Protein AF-G5ACR2-F1 (afdb_monomer_lite)

Sequence (81 aa):
FDNLPPHLLRAGGFLLASLVYHAEYLRTTLSEQHPLNRNALFGNTRLVSQLQQKVVCRTARPSDRIRPTGVPSHVHLMAPM

Organism: Phytophthora sojae (strain P6497) (NCBI:txid1094619)

pLDDT: mean 83.18, std 11.24, range [38.53, 95.38]

Structure (mmCIF, N/CA/C/O backbone):
data_AF-G5ACR2-F1
#
_entry.id   AF-G5ACR2-F1
#
loop_
_atom_site.group_PDB
_atom_site.id
_atom_site.type_symbol
_atom_site.label_atom_id
_atom_site.label_alt_id
_atom_site.label_comp_id
_atom_site.label_asym_id
_atom_site.label_entity_id
_atom_site.label_seq_id
_atom_site.pdbx_PDB_ins_code
_atom_site.Cartn_x
_atom_site.Cartn_y
_atom_site.Cartn_z
_atom_site.occupancy
_atom_site.B_iso_or_equiv
_atom_site.auth_seq_id
_atom_site.auth_comp_id
_atom_site.auth_asym_id
_atom_site.auth_atom_id
_atom_site.pdbx_PDB_model_num
ATOM 1 N N . PHE A 1 1 ? 6.868 -15.669 3.191 1.00 60.06 1 PHE A N 1
ATOM 2 C CA . PHE A 1 1 ? 5.466 -15.800 2.724 1.00 60.06 1 PHE A CA 1
ATOM 3 C C . PHE A 1 1 ? 5.287 -17.264 2.354 1.00 60.06 1 PHE A C 1
ATOM 5 O O . PHE A 1 1 ? 5.218 -17.609 1.184 1.00 60.06 1 PHE A O 1
ATOM 12 N N . ASP A 1 2 ? 5.296 -18.143 3.349 1.00 59.25 2 ASP A N 1
ATOM 13 C CA . ASP A 1 2 ? 5.749 -19.523 3.103 1.00 59.25 2 ASP A CA 1
ATOM 14 C C . ASP A 1 2 ? 4.624 -20.423 2.563 1.00 59.25 2 ASP A C 1
ATOM 16 O O . ASP A 1 2 ? 4.882 -21.494 2.030 1.00 59.25 2 ASP A O 1
ATOM 20 N N . ASN A 1 3 ? 3.385 -19.917 2.595 1.00 71.62 3 ASN A N 1
ATOM 21 C CA . ASN A 1 3 ? 2.172 -20.585 2.115 1.00 71.62 3 ASN A CA 1
ATOM 22 C C . ASN A 1 3 ? 1.621 -19.997 0.801 1.00 71.62 3 ASN A C 1
ATOM 24 O O . ASN A 1 3 ? 0.504 -20.321 0.403 1.00 71.62 3 ASN A O 1
ATOM 28 N N . LEU A 1 4 ? 2.347 -19.082 0.147 1.00 69.19 4 LEU A N 1
ATOM 29 C CA . LEU A 1 4 ? 1.901 -18.470 -1.107 1.00 69.19 4 LEU A CA 1
ATOM 30 C C . LEU A 1 4 ? 2.523 -19.1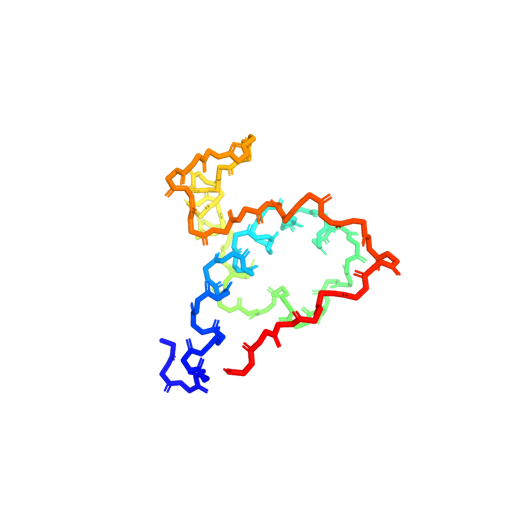92 -2.309 1.00 69.19 4 LEU A C 1
ATOM 32 O O . LEU A 1 4 ? 3.741 -19.375 -2.342 1.00 69.19 4 LEU A O 1
ATOM 36 N N . PRO A 1 5 ? 1.723 -19.536 -3.335 1.00 77.25 5 PRO A N 1
ATOM 37 C CA . PRO A 1 5 ? 2.238 -20.032 -4.601 1.00 77.25 5 PRO A CA 1
ATOM 38 C C . PRO A 1 5 ? 3.359 -19.136 -5.161 1.00 77.25 5 PRO A C 1
ATOM 40 O O . PRO A 1 5 ? 3.246 -17.906 -5.092 1.00 77.25 5 PRO A O 1
ATOM 43 N N . PRO A 1 6 ? 4.409 -19.694 -5.794 1.00 73.62 6 PRO A N 1
ATOM 44 C CA . PRO A 1 6 ? 5.559 -18.918 -6.270 1.00 73.62 6 PRO A CA 1
ATOM 45 C C . PRO A 1 6 ? 5.204 -17.763 -7.215 1.00 73.62 6 PRO A C 1
ATOM 47 O O . PRO A 1 6 ? 5.847 -16.713 -7.212 1.00 73.62 6 PRO A O 1
ATOM 50 N N . HIS A 1 7 ? 4.143 -17.923 -8.010 1.00 71.31 7 HIS A N 1
ATOM 51 C CA . HIS A 1 7 ? 3.656 -16.871 -8.897 1.00 71.31 7 HIS A CA 1
ATOM 52 C C . HIS A 1 7 ? 3.026 -15.696 -8.131 1.00 71.31 7 HIS A C 1
ATOM 54 O O . HIS A 1 7 ? 3.174 -14.556 -8.568 1.00 71.31 7 HIS A O 1
ATOM 60 N N . LEU A 1 8 ? 2.405 -15.946 -6.972 1.00 71.12 8 LEU A N 1
ATOM 61 C CA . LEU A 1 8 ? 1.854 -14.914 -6.091 1.00 71.12 8 LEU A CA 1
ATOM 62 C C . LEU A 1 8 ? 2.928 -14.234 -5.240 1.00 71.12 8 LEU A C 1
ATOM 64 O O . LEU A 1 8 ? 2.790 -13.050 -4.944 1.00 71.12 8 LEU A O 1
ATOM 68 N N . LEU A 1 9 ? 4.037 -14.912 -4.922 1.00 72.88 9 LEU A N 1
ATOM 69 C CA . LEU A 1 9 ? 5.186 -14.275 -4.260 1.00 72.88 9 LEU A CA 1
ATOM 70 C C . LEU A 1 9 ? 5.711 -13.074 -5.055 1.00 72.88 9 LEU A C 1
ATOM 72 O O . LEU A 1 9 ? 6.090 -12.059 -4.471 1.00 72.88 9 LEU A O 1
ATOM 76 N N . ARG A 1 10 ? 5.671 -13.162 -6.392 1.00 70.81 10 ARG A N 1
ATOM 77 C CA . ARG A 1 10 ? 6.072 -12.065 -7.287 1.00 70.81 10 ARG A CA 1
ATOM 78 C C . ARG A 1 10 ? 5.149 -10.849 -7.179 1.00 70.81 10 ARG A C 1
ATOM 80 O O . ARG A 1 10 ? 5.623 -9.728 -7.336 1.00 70.81 10 ARG A O 1
ATOM 87 N N . ALA A 1 11 ? 3.868 -11.062 -6.882 1.00 79.88 11 ALA A N 1
ATOM 88 C CA . ALA A 1 11 ? 2.876 -10.002 -6.716 1.00 79.88 11 ALA A CA 1
ATOM 89 C C . ALA A 1 11 ? 2.788 -9.485 -5.271 1.00 79.88 11 ALA A C 1
ATOM 91 O O . ALA A 1 11 ? 2.452 -8.323 -5.065 1.00 79.88 11 ALA A O 1
ATOM 92 N N . GLY A 1 12 ? 3.126 -10.307 -4.272 1.00 83.50 12 GLY A N 1
ATOM 93 C CA . GLY A 1 12 ? 2.916 -10.006 -2.853 1.00 83.50 12 GLY A CA 1
ATOM 94 C C . GLY A 1 12 ? 3.508 -8.671 -2.397 1.00 83.50 12 GLY A C 1
ATOM 95 O O . GLY A 1 12 ? 2.844 -7.916 -1.692 1.00 83.50 12 GLY A O 1
ATOM 96 N N . GLY A 1 13 ? 4.716 -8.330 -2.859 1.00 85.94 13 GLY A N 1
ATOM 97 C CA . GLY A 1 13 ? 5.334 -7.034 -2.555 1.00 85.94 13 GLY A CA 1
ATOM 98 C C . GLY A 1 13 ? 4.547 -5.841 -3.112 1.00 85.94 13 GLY A C 1
ATOM 99 O O . GLY A 1 13 ? 4.397 -4.831 -2.430 1.00 85.94 13 GLY A O 1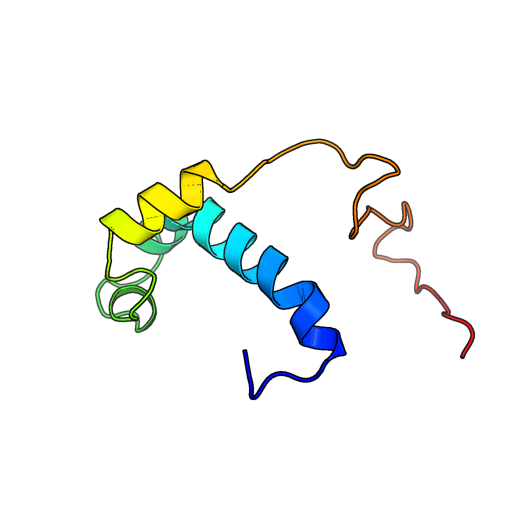
ATOM 100 N N . PHE A 1 14 ? 3.993 -5.971 -4.319 1.00 86.00 14 PHE A N 1
ATOM 101 C CA . PHE A 1 14 ? 3.181 -4.929 -4.953 1.00 86.00 14 PHE A CA 1
ATOM 102 C C . PHE A 1 14 ? 1.791 -4.823 -4.324 1.00 86.00 14 PHE A C 1
ATOM 104 O O . PHE A 1 14 ? 1.298 -3.717 -4.122 1.00 86.00 14 PHE A O 1
ATOM 111 N N . LEU A 1 15 ? 1.190 -5.956 -3.948 1.00 88.25 15 LEU A N 1
ATOM 112 C CA . LEU A 1 15 ? -0.073 -5.990 -3.208 1.00 88.25 15 LEU A CA 1
ATOM 113 C C . LEU A 1 15 ? 0.072 -5.295 -1.850 1.00 88.25 15 LEU A C 1
ATOM 115 O O . LEU A 1 15 ? -0.743 -4.445 -1.499 1.00 88.25 15 LEU A O 1
ATOM 119 N N . LEU A 1 16 ? 1.150 -5.593 -1.117 1.00 90.50 16 LEU A N 1
ATOM 120 C CA . LEU A 1 16 ? 1.458 -4.918 0.141 1.00 90.50 16 LEU A CA 1
ATOM 121 C C . LEU A 1 16 ? 1.684 -3.415 -0.066 1.00 90.50 16 LEU A C 1
ATOM 123 O O . LEU A 1 16 ? 1.142 -2.612 0.687 1.00 90.50 16 LEU A O 1
ATOM 127 N N . ALA A 1 17 ? 2.447 -3.025 -1.090 1.00 91.44 17 ALA A N 1
ATOM 128 C CA . ALA A 1 17 ? 2.687 -1.616 -1.395 1.00 91.44 17 ALA A CA 1
ATOM 129 C C . ALA A 1 17 ? 1.384 -0.861 -1.709 1.00 91.44 17 ALA A C 1
ATOM 131 O O . ALA A 1 17 ? 1.191 0.241 -1.204 1.00 91.44 17 ALA A O 1
ATOM 132 N N . SER A 1 18 ? 0.472 -1.468 -2.477 1.00 92.38 18 SER A N 1
ATOM 133 C CA . SER A 1 18 ? -0.847 -0.898 -2.778 1.00 92.38 18 SER A CA 1
ATOM 134 C C . SER A 1 18 ? -1.688 -0.712 -1.511 1.00 92.38 18 SER A C 1
ATOM 136 O O . SER A 1 18 ? -2.220 0.369 -1.270 1.00 92.38 18 SER A O 1
ATOM 138 N N . LEU A 1 19 ? -1.734 -1.728 -0.647 1.00 92.69 19 LEU A N 1
ATOM 139 C CA . LEU A 1 19 ? -2.435 -1.672 0.638 1.00 92.69 19 LEU 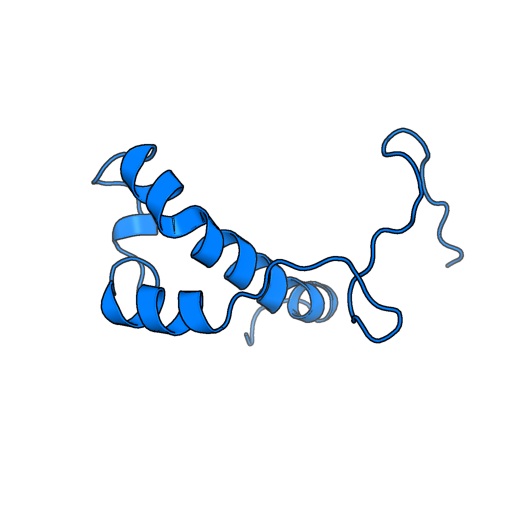A CA 1
ATOM 140 C C . LEU A 1 19 ? -1.898 -0.567 1.560 1.00 92.69 19 LEU A C 1
ATOM 142 O O . LEU A 1 19 ? -2.674 0.165 2.171 1.00 92.69 19 LEU A O 1
ATOM 146 N N . VAL A 1 20 ? -0.575 -0.429 1.648 1.00 94.50 20 VAL A N 1
ATOM 147 C CA . VAL A 1 20 ? 0.093 0.596 2.464 1.00 94.50 20 VAL A CA 1
ATOM 148 C C . VAL A 1 20 ? -0.137 2.000 1.896 1.00 94.50 20 VAL A C 1
ATOM 150 O O . VAL A 1 20 ? -0.384 2.935 2.660 1.00 94.50 20 VAL A O 1
ATOM 153 N N . TYR A 1 21 ? -0.093 2.146 0.569 1.00 95.06 21 TYR A N 1
ATOM 154 C CA . TYR A 1 21 ? -0.379 3.407 -0.118 1.00 95.06 21 TYR A CA 1
ATOM 155 C C . TYR A 1 21 ? -1.802 3.899 0.175 1.00 95.06 21 TYR A C 1
ATOM 157 O O . TYR A 1 21 ? -2.003 5.069 0.484 1.00 95.06 21 TYR A O 1
ATOM 165 N N . HIS A 1 22 ? -2.780 2.992 0.163 1.00 93.94 22 HIS A N 1
ATOM 166 C CA . HIS A 1 22 ? -4.185 3.310 0.420 1.00 93.94 22 HIS A CA 1
ATOM 167 C C . HIS A 1 22 ? -4.592 3.221 1.898 1.00 93.94 22 HIS A C 1
ATOM 169 O O . HIS A 1 22 ? -5.782 3.260 2.204 1.00 93.94 22 HIS A O 1
ATOM 175 N N . ALA A 1 23 ? -3.646 3.107 2.835 1.00 92.75 23 ALA A N 1
ATOM 176 C CA . ALA A 1 23 ? -3.963 2.829 4.236 1.00 92.75 23 ALA A CA 1
ATOM 177 C C . ALA A 1 23 ? -4.888 3.871 4.886 1.00 92.75 23 ALA A C 1
ATOM 179 O O . ALA A 1 23 ? -5.764 3.505 5.666 1.00 92.75 23 ALA A O 1
ATOM 180 N N . GLU A 1 24 ? -4.716 5.153 4.565 1.00 91.19 24 GLU A N 1
ATOM 181 C CA . GLU A 1 24 ? -5.579 6.222 5.078 1.00 91.19 24 GLU A CA 1
ATOM 182 C C . GLU A 1 24 ? -7.001 6.114 4.519 1.00 91.19 24 GLU A C 1
ATOM 184 O O . GLU A 1 24 ? -7.958 6.079 5.286 1.00 91.19 24 GLU A O 1
ATOM 189 N N . TYR A 1 25 ? -7.132 5.944 3.201 1.00 93.81 25 TYR A N 1
ATOM 190 C CA . TYR A 1 25 ? -8.421 5.732 2.541 1.00 93.81 25 TYR A CA 1
ATOM 191 C C . TYR A 1 25 ? -9.168 4.510 3.098 1.00 93.81 25 TYR A C 1
ATOM 193 O O . TYR A 1 25 ? -10.371 4.563 3.349 1.00 93.81 25 TYR A O 1
ATOM 201 N N . LEU A 1 26 ? -8.455 3.406 3.336 1.00 92.06 26 LEU A N 1
ATOM 202 C CA . LEU A 1 26 ? -9.042 2.202 3.922 1.00 92.06 26 LEU A CA 1
ATOM 203 C C . LEU A 1 26 ? -9.534 2.451 5.353 1.00 92.06 26 LEU A C 1
ATOM 205 O O . LEU A 1 26 ? -10.597 1.957 5.715 1.00 92.06 26 LEU A O 1
ATOM 209 N N . ARG A 1 27 ? -8.808 3.235 6.156 1.00 89.69 27 ARG A N 1
ATOM 210 C CA . ARG A 1 27 ? -9.226 3.580 7.525 1.00 89.69 27 ARG A CA 1
ATOM 211 C C . ARG A 1 27 ? -10.460 4.475 7.563 1.00 89.69 27 ARG A C 1
ATOM 213 O O . ARG A 1 27 ? -11.262 4.320 8.473 1.00 89.69 27 ARG A O 1
ATOM 220 N N . THR A 1 28 ? -10.607 5.394 6.610 1.00 92.38 28 THR A N 1
ATOM 221 C CA . THR A 1 28 ? -11.756 6.313 6.565 1.00 92.38 28 THR A CA 1
ATOM 222 C C . THR A 1 28 ? -12.999 5.682 5.945 1.00 92.38 28 THR A C 1
ATOM 224 O O . THR A 1 28 ? -14.112 6.067 6.285 1.00 92.38 28 THR A O 1
ATOM 227 N N . THR A 1 29 ? -12.820 4.716 5.042 1.00 95.38 29 THR A N 1
ATOM 228 C CA . THR A 1 29 ? -13.927 4.107 4.288 1.00 95.38 29 THR A CA 1
ATOM 229 C C . THR A 1 29 ? -14.472 2.845 4.958 1.00 95.38 29 THR A C 1
ATOM 231 O O . THR A 1 29 ? -15.653 2.529 4.820 1.00 95.38 29 THR A O 1
ATOM 234 N N . LEU A 1 30 ? -13.628 2.088 5.665 1.00 92.44 30 LEU A N 1
ATOM 235 C CA . LEU A 1 30 ? -14.036 0.844 6.314 1.00 92.44 30 LEU A CA 1
ATOM 236 C C . LEU A 1 30 ? -14.553 1.097 7.732 1.00 92.44 30 LEU A C 1
ATOM 238 O O . LEU A 1 30 ? -14.095 1.995 8.431 1.00 92.44 30 LEU A O 1
ATOM 242 N N . SER A 1 31 ? -15.467 0.236 8.184 1.00 91.94 31 SER A N 1
ATOM 243 C CA . SER A 1 31 ? -15.919 0.224 9.579 1.00 91.94 31 SER A CA 1
ATOM 244 C C . SER A 1 31 ? -14.734 0.085 10.543 1.00 91.94 31 SER A C 1
ATOM 246 O O . SER A 1 31 ? -13.801 -0.678 10.289 1.00 91.94 31 SER A O 1
ATOM 248 N N . GLU A 1 32 ? -14.798 0.737 11.702 1.00 86.81 32 GLU A N 1
ATOM 249 C CA . GLU A 1 32 ? -13.784 0.600 12.756 1.00 86.81 32 GLU A CA 1
ATOM 250 C C . GLU A 1 32 ? -13.571 -0.862 13.183 1.00 86.81 32 GLU A C 1
ATOM 252 O O . GLU A 1 32 ? -12.451 -1.280 13.478 1.00 86.81 32 GLU A O 1
ATOM 257 N N . GLN A 1 33 ? -14.630 -1.678 13.141 1.00 90.12 33 GLN A N 1
ATOM 258 C CA . GLN A 1 33 ? -14.589 -3.099 13.495 1.00 90.12 33 GLN A CA 1
ATOM 259 C C . GLN A 1 33 ? -14.039 -3.992 12.375 1.00 90.12 33 GLN A C 1
ATOM 261 O O . GLN A 1 33 ? -13.945 -5.209 12.550 1.00 90.12 33 GLN A O 1
ATOM 266 N N . HIS A 1 34 ? -13.669 -3.414 11.231 1.00 90.56 34 HIS A N 1
ATOM 267 C CA . HIS A 1 34 ? -13.195 -4.174 10.090 1.00 90.56 34 HIS A CA 1
ATOM 268 C C . HIS A 1 34 ? -11.919 -4.967 10.450 1.00 90.56 34 HIS A C 1
ATOM 270 O O . HIS A 1 34 ? -10.981 -4.393 11.014 1.00 90.56 34 HIS A O 1
ATOM 276 N N . PRO A 1 35 ? -11.817 -6.265 10.091 1.00 89.62 35 PRO A N 1
ATOM 277 C CA . PRO A 1 35 ? -10.677 -7.117 10.454 1.00 89.62 35 PRO A CA 1
ATOM 278 C C . PRO A 1 35 ? -9.312 -6.561 10.037 1.00 89.62 35 PRO A C 1
ATOM 280 O O . PRO A 1 35 ? -8.305 -6.813 10.694 1.00 89.62 35 PRO A O 1
ATOM 283 N N . LEU A 1 36 ? -9.282 -5.767 8.964 1.00 87.12 36 LEU A N 1
ATOM 284 C CA . LEU A 1 36 ? -8.079 -5.076 8.503 1.00 87.12 36 LEU A CA 1
ATOM 285 C C . LEU A 1 36 ? -7.487 -4.179 9.600 1.00 87.12 36 LEU A C 1
ATOM 287 O O . LEU A 1 36 ? -6.292 -4.261 9.835 1.00 87.12 36 LEU A O 1
ATOM 291 N N . ASN A 1 37 ? -8.305 -3.436 10.352 1.00 83.94 37 ASN A N 1
ATOM 292 C CA . ASN A 1 37 ? -7.836 -2.549 11.426 1.00 83.94 37 ASN A CA 1
ATOM 293 C C . ASN A 1 37 ? -7.260 -3.306 12.634 1.00 83.94 37 ASN A C 1
ATOM 295 O O . ASN A 1 37 ? -6.515 -2.732 13.424 1.00 83.94 37 ASN A O 1
ATOM 299 N N . ARG A 1 38 ? -7.590 -4.595 12.778 1.00 86.19 38 ARG A N 1
ATOM 300 C CA . ARG A 1 38 ? -7.129 -5.458 13.878 1.00 86.19 38 ARG A CA 1
ATOM 301 C C . ARG A 1 38 ? -5.961 -6.358 13.491 1.00 86.19 38 ARG A C 1
ATOM 303 O O . ARG A 1 38 ? -5.447 -7.085 14.336 1.00 86.19 38 ARG A O 1
ATOM 310 N N . ASN A 1 39 ? -5.553 -6.353 12.224 1.00 87.69 39 ASN A N 1
ATOM 311 C CA . ASN A 1 39 ? -4.451 -7.195 11.787 1.00 87.69 39 ASN A CA 1
ATOM 312 C C . ASN A 1 39 ? -3.094 -6.607 12.215 1.00 87.69 39 ASN A C 1
ATOM 314 O O . ASN A 1 39 ? -2.961 -5.413 12.491 1.00 87.69 39 ASN A O 1
ATOM 318 N N . ALA A 1 40 ? -2.065 -7.456 12.232 1.00 85.81 40 ALA A N 1
ATOM 319 C CA . ALA A 1 40 ? -0.721 -7.086 12.679 1.00 85.81 40 ALA A CA 1
ATOM 320 C C . ALA A 1 40 ? -0.062 -5.968 11.845 1.00 85.81 40 ALA A C 1
ATOM 322 O O . ALA A 1 40 ? 0.881 -5.329 12.309 1.00 85.81 40 ALA A O 1
ATOM 323 N N . LEU A 1 41 ? -0.544 -5.734 10.621 1.00 85.19 41 LEU A N 1
ATOM 324 C CA . LEU A 1 41 ? -0.011 -4.723 9.717 1.00 85.19 41 LEU A CA 1
ATOM 325 C C . LEU A 1 41 ? -0.634 -3.350 9.994 1.00 85.19 41 LEU A C 1
ATOM 327 O O . LEU A 1 41 ? 0.075 -2.411 10.332 1.00 85.19 41 LEU A O 1
ATOM 331 N N . PHE A 1 42 ? -1.954 -3.231 9.866 1.00 85.88 42 PHE A N 1
ATOM 332 C CA . PHE A 1 42 ? -2.678 -1.961 9.928 1.00 85.88 42 PHE A CA 1
ATOM 333 C C . PHE A 1 42 ? -3.028 -1.519 11.348 1.00 85.88 42 PHE A C 1
ATOM 335 O O . PHE A 1 42 ? -3.169 -0.311 11.567 1.00 85.88 42 PHE A O 1
ATOM 342 N N . GLY A 1 43 ? -3.110 -2.460 12.295 1.00 85.56 43 GLY A N 1
ATOM 343 C CA . GLY A 1 43 ? -3.235 -2.165 13.723 1.00 85.56 43 GLY A CA 1
ATOM 344 C C . GLY A 1 43 ? -1.965 -1.544 14.316 1.00 85.56 43 GLY A C 1
ATOM 345 O O . GLY A 1 43 ? -2.025 -0.871 15.340 1.00 85.56 43 GLY A O 1
ATOM 346 N N . ASN A 1 44 ? -0.814 -1.701 13.651 1.00 90.19 44 ASN A N 1
ATOM 347 C CA . ASN A 1 44 ? 0.438 -1.056 14.034 1.00 90.19 44 ASN A CA 1
ATOM 348 C C . ASN A 1 44 ? 0.680 0.199 13.182 1.00 90.19 44 ASN A C 1
ATOM 350 O O . ASN A 1 44 ? 1.280 0.154 12.107 1.00 90.19 44 ASN A O 1
ATOM 354 N N . THR A 1 45 ? 0.231 1.349 13.682 1.00 87.44 45 THR A N 1
ATOM 355 C CA . THR A 1 45 ? 0.353 2.640 12.984 1.00 87.44 45 THR A CA 1
ATOM 356 C C . THR A 1 45 ? 1.800 2.998 12.648 1.00 87.44 45 THR A C 1
ATOM 358 O O . THR A 1 45 ? 2.064 3.462 11.540 1.00 87.44 45 THR A O 1
ATOM 361 N N . ARG A 1 46 ? 2.751 2.706 13.544 1.00 92.81 46 ARG A N 1
ATOM 362 C CA . ARG A 1 46 ? 4.182 2.965 13.331 1.00 92.81 46 ARG A CA 1
ATOM 363 C C . ARG A 1 46 ? 4.750 2.133 12.183 1.00 92.81 46 ARG A C 1
ATOM 365 O O . ARG A 1 46 ? 5.493 2.666 11.362 1.00 92.81 46 ARG A O 1
ATOM 372 N N . LEU A 1 47 ? 4.390 0.851 12.111 1.00 93.12 47 LEU A N 1
ATOM 373 C CA . LEU A 1 47 ? 4.811 -0.036 11.025 1.00 93.12 47 LEU A CA 1
ATOM 374 C C . LEU A 1 47 ? 4.271 0.451 9.678 1.00 93.12 47 LEU A C 1
ATOM 376 O O . LEU A 1 47 ? 5.025 0.520 8.710 1.00 93.12 47 LEU A O 1
ATOM 380 N N . VAL A 1 48 ? 2.993 0.843 9.617 1.00 93.19 48 VAL A N 1
ATOM 381 C CA . VAL A 1 48 ? 2.402 1.407 8.392 1.00 93.19 48 VAL A CA 1
ATOM 382 C C . VAL A 1 48 ? 3.171 2.647 7.944 1.00 93.19 48 VAL A C 1
ATOM 384 O O . VAL A 1 48 ? 3.549 2.721 6.779 1.00 93.19 48 VAL A O 1
ATOM 387 N N . SER A 1 49 ? 3.483 3.577 8.851 1.00 92.88 49 SER A N 1
ATOM 388 C CA . SER A 1 49 ? 4.259 4.778 8.515 1.00 92.88 49 SER A CA 1
ATOM 389 C C . SER A 1 49 ? 5.665 4.451 7.997 1.00 92.88 49 SER A C 1
ATOM 391 O O . SER A 1 49 ? 6.122 5.053 7.028 1.00 92.88 49 SER A O 1
ATOM 393 N N . GLN A 1 50 ? 6.345 3.459 8.581 1.00 94.69 50 GLN A N 1
ATOM 394 C CA . GLN A 1 50 ? 7.647 2.991 8.087 1.00 94.69 50 GLN A CA 1
ATOM 395 C C . GLN A 1 50 ? 7.553 2.352 6.696 1.00 94.69 50 GLN A C 1
ATOM 397 O O . GLN A 1 50 ? 8.453 2.514 5.871 1.00 94.69 50 GLN A O 1
ATOM 402 N N . LEU A 1 51 ? 6.477 1.615 6.421 1.00 94.38 51 LEU A N 1
ATOM 403 C CA . LEU A 1 51 ? 6.247 1.009 5.113 1.00 94.38 51 LEU A CA 1
ATOM 404 C C . LEU A 1 51 ? 5.861 2.054 4.064 1.00 94.38 51 LEU A C 1
ATOM 406 O O . LEU A 1 51 ? 6.320 1.943 2.932 1.00 94.38 51 LEU A O 1
ATOM 410 N N . GLN A 1 52 ? 5.094 3.085 4.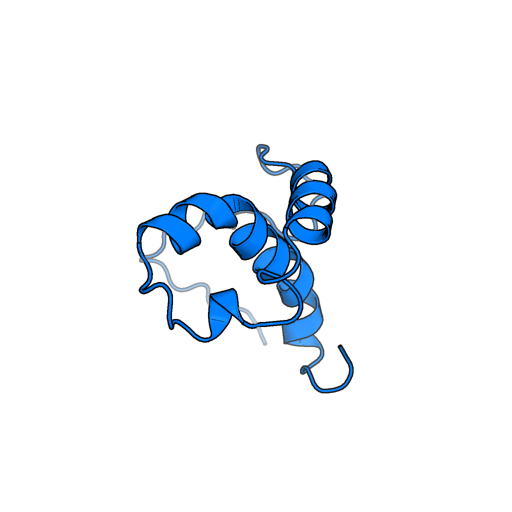426 1.00 94.44 52 GLN A N 1
ATOM 411 C CA . GLN A 1 52 ? 4.733 4.182 3.521 1.00 94.44 52 GLN A CA 1
ATOM 412 C C . GLN A 1 52 ? 5.973 4.884 2.962 1.00 94.44 52 GLN A C 1
ATOM 414 O O . GLN A 1 52 ? 6.027 5.156 1.768 1.00 94.44 52 GLN A O 1
ATOM 419 N N . GLN A 1 53 ? 7.018 5.065 3.776 1.00 94.19 53 GLN A N 1
ATOM 420 C CA . GLN A 1 53 ? 8.303 5.621 3.325 1.00 94.19 53 GLN A CA 1
ATOM 421 C C . GLN A 1 53 ? 9.022 4.753 2.277 1.00 94.19 53 GLN A C 1
ATOM 423 O O . GLN A 1 53 ? 9.904 5.237 1.572 1.00 94.19 53 GLN A O 1
ATOM 428 N N . LYS A 1 54 ? 8.676 3.465 2.178 1.00 92.62 54 LYS A N 1
ATOM 429 C CA . LYS A 1 54 ? 9.238 2.528 1.192 1.00 92.62 54 LYS A CA 1
ATOM 430 C C . LYS A 1 54 ? 8.399 2.440 -0.083 1.00 92.62 54 LYS A C 1
ATOM 432 O O . LYS A 1 54 ? 8.863 1.860 -1.064 1.00 92.62 54 LYS A O 1
ATOM 437 N N . VAL A 1 55 ? 7.177 2.972 -0.080 1.00 92.56 55 VAL A N 1
ATOM 438 C CA . VAL A 1 55 ? 6.308 2.977 -1.258 1.00 92.56 55 VAL A CA 1
ATOM 439 C C . VAL A 1 55 ? 6.752 4.093 -2.198 1.00 92.56 55 VAL A C 1
ATOM 441 O O . VAL A 1 55 ? 6.813 5.257 -1.817 1.00 92.56 55 VAL A O 1
ATOM 444 N N . VAL A 1 56 ? 7.032 3.741 -3.453 1.00 88.69 56 VAL A N 1
ATOM 445 C CA . VAL A 1 56 ? 7.426 4.702 -4.490 1.00 88.69 56 VAL A CA 1
ATOM 446 C C . VAL A 1 56 ? 6.381 4.701 -5.596 1.00 88.69 56 VAL A C 1
ATOM 448 O O . VAL A 1 56 ? 6.228 3.710 -6.308 1.00 88.69 56 VAL A O 1
ATOM 451 N N . CYS A 1 57 ? 5.700 5.832 -5.771 1.00 87.44 57 CYS A N 1
ATOM 452 C CA . CYS A 1 57 ? 4.812 6.067 -6.906 1.00 87.44 57 CYS A CA 1
ATOM 453 C C . CYS A 1 57 ? 5.600 6.781 -8.003 1.00 87.44 57 CYS A C 1
ATOM 455 O O . CYS A 1 57 ? 5.972 7.943 -7.854 1.00 87.44 57 CYS A O 1
ATOM 457 N N . ARG A 1 58 ? 5.903 6.075 -9.093 1.00 87.75 58 ARG A N 1
ATOM 458 C CA . ARG A 1 58 ? 6.605 6.645 -10.247 1.00 87.75 58 ARG A CA 1
ATOM 459 C C . ARG A 1 58 ? 6.195 5.961 -11.539 1.00 87.75 58 ARG A C 1
ATOM 461 O O . ARG A 1 58 ? 5.711 4.832 -11.523 1.00 87.75 58 ARG A O 1
ATOM 468 N N . THR A 1 59 ? 6.482 6.619 -12.655 1.00 86.00 59 THR A N 1
ATOM 469 C CA . THR A 1 59 ? 6.372 6.013 -13.982 1.00 86.00 59 THR A CA 1
ATOM 470 C C . THR A 1 59 ? 7.268 4.778 -14.083 1.00 86.00 59 THR A C 1
ATOM 472 O O . THR A 1 59 ? 8.389 4.749 -13.549 1.00 86.00 59 THR A O 1
ATOM 475 N N . ALA A 1 60 ? 6.760 3.758 -14.773 1.00 85.56 60 ALA A N 1
ATOM 476 C CA . ALA A 1 60 ? 7.487 2.527 -15.025 1.00 85.56 60 ALA A CA 1
ATOM 477 C C . ALA A 1 60 ? 8.776 2.802 -15.814 1.00 85.56 60 ALA A C 1
ATOM 479 O O . ALA A 1 60 ? 8.801 3.598 -16.752 1.00 85.56 60 ALA A O 1
ATOM 480 N N . ARG A 1 61 ? 9.854 2.128 -15.424 1.00 88.81 61 ARG A N 1
ATOM 481 C CA . ARG A 1 61 ? 11.172 2.160 -16.059 1.00 88.81 61 ARG A CA 1
ATOM 482 C C . ARG A 1 61 ? 11.500 0.786 -16.637 1.00 88.81 61 ARG A C 1
ATOM 484 O O . ARG A 1 61 ? 11.001 -0.219 -16.133 1.00 88.81 61 ARG A O 1
ATOM 491 N N . PRO A 1 62 ? 12.389 0.699 -17.640 1.00 85.50 62 PRO A N 1
ATOM 492 C CA . PRO A 1 62 ? 12.775 -0.579 -18.234 1.00 85.50 62 PRO A CA 1
ATOM 493 C C . PRO A 1 62 ? 13.334 -1.609 -17.240 1.00 85.50 62 PRO A C 1
ATOM 495 O O . PRO A 1 62 ? 13.189 -2.801 -17.477 1.00 85.50 62 PRO A O 1
ATOM 498 N N . SER A 1 63 ? 13.924 -1.177 -16.126 1.00 86.38 63 SER A N 1
ATOM 499 C CA . SER A 1 63 ? 14.455 -2.057 -15.078 1.00 86.38 63 SER A CA 1
ATOM 500 C C . SER A 1 63 ? 13.407 -2.574 -14.082 1.00 86.38 63 SER A C 1
ATOM 502 O O . SER A 1 63 ? 13.745 -3.366 -13.201 1.00 86.38 63 SER A O 1
ATOM 504 N N . ASP A 1 64 ? 12.145 -2.147 -14.188 1.00 84.44 64 ASP A N 1
ATOM 505 C CA . ASP A 1 64 ? 11.105 -2.547 -13.244 1.00 84.44 64 ASP A CA 1
ATOM 506 C C . ASP A 1 64 ? 10.628 -3.982 -13.473 1.00 84.44 64 ASP A C 1
ATOM 508 O O . ASP A 1 64 ? 10.427 -4.434 -14.601 1.00 84.44 64 ASP A O 1
ATOM 512 N N . ARG A 1 65 ? 10.391 -4.688 -12.360 1.00 77.88 65 ARG A N 1
ATOM 513 C CA . ARG A 1 65 ? 9.903 -6.077 -12.358 1.00 77.88 65 ARG A CA 1
ATOM 514 C C . ARG A 1 65 ? 8.480 -6.216 -12.900 1.00 77.88 65 ARG A C 1
ATOM 516 O O . ARG A 1 65 ? 8.156 -7.250 -13.470 1.00 77.88 65 ARG A O 1
ATOM 523 N N . ILE A 1 66 ? 7.642 -5.198 -12.702 1.00 76.38 66 ILE A N 1
ATOM 524 C CA . ILE A 1 66 ? 6.288 -5.109 -13.256 1.00 76.38 66 ILE A CA 1
ATOM 525 C C . ILE A 1 66 ? 6.201 -3.807 -14.038 1.00 76.38 66 ILE A C 1
ATOM 527 O O . ILE A 1 66 ? 6.616 -2.757 -13.549 1.00 76.38 66 ILE A O 1
ATOM 531 N N . ARG A 1 67 ? 5.679 -3.888 -15.261 1.00 78.12 67 ARG A N 1
ATOM 532 C CA . ARG A 1 67 ? 5.526 -2.753 -16.168 1.00 78.12 67 ARG A CA 1
ATOM 533 C C . ARG A 1 67 ? 4.147 -2.812 -16.822 1.00 78.12 67 ARG A C 1
ATOM 535 O O . ARG A 1 67 ? 3.646 -3.918 -17.039 1.00 78.12 67 ARG A O 1
ATOM 542 N N . PRO A 1 68 ? 3.545 -1.658 -17.149 1.00 76.69 68 PRO A N 1
ATOM 543 C CA . PRO A 1 68 ? 2.378 -1.621 -18.011 1.00 76.69 68 PRO A CA 1
ATOM 544 C C . PRO A 1 68 ? 2.705 -2.364 -19.302 1.00 76.69 68 PRO A C 1
ATOM 546 O O . PRO A 1 68 ? 3.734 -2.106 -19.922 1.00 76.69 68 PRO A O 1
ATOM 549 N N . THR A 1 69 ? 1.838 -3.285 -19.705 1.00 80.38 69 THR A N 1
ATOM 550 C CA . THR A 1 69 ? 2.005 -4.012 -20.969 1.00 80.38 69 THR A CA 1
ATOM 551 C C . THR A 1 69 ? 1.758 -3.115 -22.182 1.00 80.38 69 THR A C 1
ATOM 553 O O . THR A 1 69 ? 2.069 -3.506 -23.300 1.00 80.38 69 THR A O 1
ATOM 556 N N . GLY A 1 70 ? 1.170 -1.928 -21.978 1.00 78.94 70 GLY A N 1
ATOM 557 C CA . GLY A 1 70 ? 0.686 -1.055 -23.050 1.00 78.94 70 GLY A CA 1
ATOM 558 C C . GLY A 1 70 ? -0.544 -1.615 -23.771 1.00 78.94 70 GLY A C 1
ATOM 559 O O . GLY A 1 70 ? -1.088 -0.952 -24.647 1.00 78.94 70 GLY A O 1
ATOM 560 N N . VAL A 1 71 ? -0.997 -2.813 -23.390 1.00 79.00 71 VAL A N 1
ATOM 561 C CA . VAL A 1 71 ? -2.149 -3.476 -23.991 1.00 79.00 71 VAL A CA 1
ATOM 562 C C . VAL A 1 71 ? -3.421 -2.973 -23.311 1.00 79.00 71 VAL A C 1
ATOM 564 O O . VAL A 1 71 ? -3.514 -3.036 -22.081 1.00 79.00 71 VAL A O 1
ATOM 567 N N . PRO A 1 72 ? -4.397 -2.458 -24.077 1.00 78.75 72 PRO A N 1
ATOM 568 C CA . PRO A 1 72 ? -5.676 -2.038 -23.526 1.00 78.75 72 PRO A CA 1
ATOM 569 C C . PRO A 1 72 ? -6.388 -3.182 -22.798 1.00 78.75 72 PRO A C 1
ATOM 571 O O . PRO A 1 72 ? -6.327 -4.330 -23.229 1.00 78.75 72 PRO A O 1
ATOM 574 N N . SER A 1 73 ? -7.136 -2.865 -21.740 1.00 71.81 73 SER A N 1
ATOM 575 C CA . SER A 1 73 ? -7.847 -3.856 -20.912 1.00 71.81 73 SER A CA 1
ATOM 576 C C . SER A 1 73 ? -8.855 -4.724 -21.676 1.00 71.81 73 SER A C 1
ATOM 578 O O . SER A 1 73 ? -9.180 -5.816 -21.221 1.00 71.81 73 SER A O 1
ATOM 580 N N . HIS A 1 74 ? -9.343 -4.258 -22.829 1.00 77.88 74 HIS A N 1
ATOM 581 C CA . HIS A 1 74 ? -10.273 -4.993 -23.690 1.00 77.88 74 HIS A CA 1
ATOM 582 C C . HIS A 1 74 ? -9.585 -5.982 -24.645 1.00 77.88 74 HIS A C 1
ATOM 584 O O . HIS A 1 74 ? -10.267 -6.767 -25.299 1.00 77.88 74 HIS A O 1
ATOM 590 N N . VAL A 1 75 ? -8.254 -5.961 -24.742 1.00 79.62 75 VAL A N 1
ATOM 591 C CA . VAL A 1 75 ? -7.486 -6.875 -25.590 1.00 79.62 75 VAL A CA 1
ATOM 592 C C . VAL A 1 75 ? -6.899 -7.974 -24.710 1.00 79.62 75 VAL A C 1
ATOM 594 O O . VAL A 1 75 ? -6.072 -7.717 -23.836 1.00 79.62 75 VAL A O 1
ATOM 597 N N . HIS A 1 76 ? -7.326 -9.217 -24.936 1.00 67.44 76 HIS A N 1
ATOM 598 C CA . HIS A 1 76 ? -6.755 -10.366 -24.241 1.00 67.44 76 HIS A CA 1
ATOM 599 C C . HIS 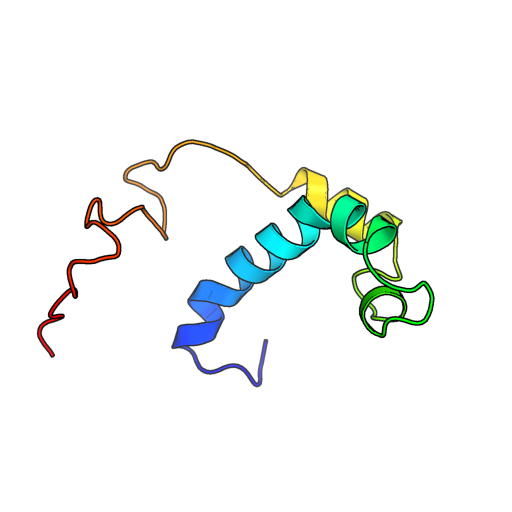A 1 76 ? -5.333 -10.625 -24.746 1.00 67.44 76 HIS A C 1
ATOM 601 O O . HIS A 1 76 ? -5.109 -10.863 -25.932 1.00 67.44 76 HIS A O 1
ATOM 607 N N . LEU A 1 77 ? -4.368 -10.612 -23.829 1.00 65.38 77 LEU A N 1
ATOM 608 C CA . LEU A 1 77 ? -3.017 -11.084 -24.104 1.00 65.38 77 LEU A CA 1
ATOM 609 C C . LEU A 1 77 ? -3.051 -12.608 -24.241 1.00 65.38 77 LEU A C 1
ATOM 611 O O . LEU A 1 77 ? -3.167 -13.321 -23.246 1.00 65.38 77 LEU A O 1
ATOM 615 N N . MET A 1 78 ? -2.938 -13.111 -25.469 1.00 63.31 78 MET A N 1
ATOM 616 C CA . MET A 1 78 ? -2.639 -14.522 -25.698 1.00 63.31 78 MET A CA 1
ATOM 617 C C . MET A 1 78 ? -1.164 -14.741 -25.348 1.00 63.31 78 MET A C 1
ATOM 619 O O . MET A 1 78 ? -0.276 -14.417 -26.133 1.00 63.31 78 MET A O 1
ATOM 623 N N . ALA A 1 79 ? -0.890 -15.213 -24.133 1.00 55.25 79 ALA A N 1
ATOM 624 C CA . ALA A 1 79 ? 0.453 -15.644 -23.769 1.00 55.25 79 ALA A CA 1
ATOM 625 C C . ALA A 1 79 ? 0.753 -16.974 -24.487 1.00 55.25 79 ALA A C 1
ATOM 627 O O . ALA A 1 79 ? -0.062 -17.894 -24.376 1.00 55.25 79 ALA A O 1
ATOM 628 N N . PRO A 1 80 ? 1.876 -17.108 -25.218 1.00 51.50 80 PRO A N 1
ATOM 629 C CA . PRO A 1 80 ? 2.325 -18.424 -25.650 1.00 51.50 80 PRO A CA 1
ATOM 630 C C . PRO A 1 80 ? 2.685 -19.249 -24.406 1.00 51.50 80 PRO A C 1
ATOM 632 O O . PRO A 1 80 ? 3.314 -18.724 -23.482 1.00 51.50 80 PRO A O 1
ATOM 635 N N . MET A 1 81 ? 2.203 -20.497 -24.380 1.00 38.53 81 MET A N 1
ATOM 636 C CA . MET A 1 81 ? 2.518 -21.497 -23.351 1.00 38.53 81 MET A CA 1
ATOM 637 C C . MET A 1 81 ? 4.012 -21.805 -23.298 1.00 38.53 81 MET A C 1
ATOM 639 O O . MET A 1 81 ? 4.632 -21.879 -24.383 1.00 38.53 81 MET A O 1
#

Secondary structure (DSSP, 8-state):
-TTS-HHHHHHHHHHHHHHHHTHHHHHHHS-TT-HHHHSTTTS-HHHHHHHHTT-------TT-SS------TTS------

Foldseek 3Di:
DVPDDPVVVLCVVVVVLVCLCCLVVCCVVDDCPDVCCVDPQNVPPVNSVVSPVVRDDDA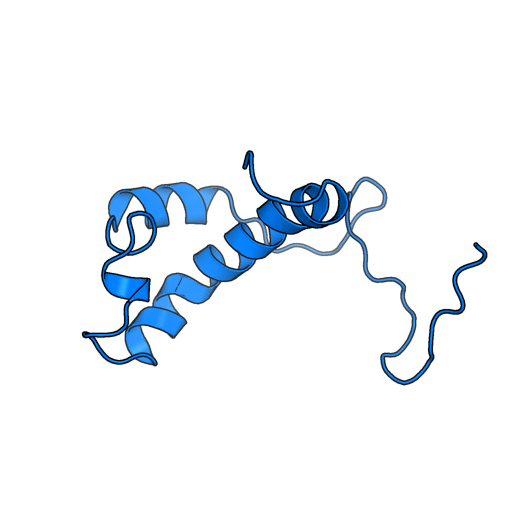DDPPDPDHPPPDDPPDDDPDDD

Radius of gyration: 16.05 Å; chains: 1; bounding box: 30×28×40 Å